Protein AF-A0A7H4PPL7-F1 (afdb_monomer_lite)

pLDDT: mean 91.8, std 3.67, range [80.0, 96.12]

Sequence (50 aa):
MIAMALLTRPELLIADEPTTALDVSVQAQILTLLRELKQELNMGLLFITH

Secondary structure (DSSP, 8-state):
-HHHHHTT--SEEEEESTTTT--HHHHHHHHHHHHHHHHHTT-EEEEE--

InterPro domains:
  IPR027417 P-loop containing nucleoside triphosphate hydrolas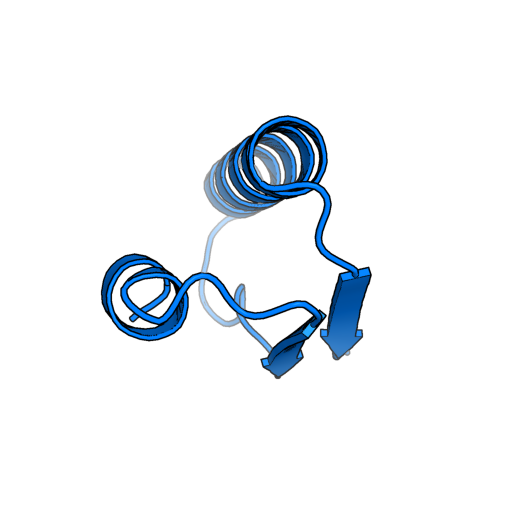e [G3DSA:3.40.50.300] (1-50)
  IPR027417 P-loop containing nucleoside triphosphate hydrolase [SSF52540] (1-50)
  IPR050388 ABC Transporter, Nickel and Peptide Import [PTHR43297] (1-50)

Radius of gyration: 10.75 Å; chains: 1; bounding box: 26×18×26 Å

Organism: NCBI:txid1134687

Structure (mmCIF, N/CA/C/O backbone):
data_AF-A0A7H4PPL7-F1
#
_entry.id   AF-A0A7H4PPL7-F1
#
loop_
_atom_site.group_PDB
_atom_site.id
_atom_site.type_symbol
_atom_site.label_atom_id
_atom_site.label_alt_id
_atom_site.label_comp_id
_atom_site.label_asym_id
_atom_site.label_entity_id
_atom_site.label_seq_id
_atom_site.pdbx_PDB_ins_code
_atom_site.Cartn_x
_atom_site.Cartn_y
_atom_site.Cartn_z
_atom_site.occupancy
_atom_site.B_iso_or_equiv
_atom_site.auth_seq_id
_atom_site.auth_comp_id
_atom_site.auth_asym_id
_atom_site.auth_atom_id
_atom_site.pdbx_PDB_model_num
ATOM 1 N N . MET A 1 1 ? -5.193 9.855 -5.945 1.00 81.81 1 MET A N 1
ATOM 2 C CA . MET A 1 1 ? -6.456 9.103 -5.738 1.00 81.81 1 MET A CA 1
ATOM 3 C C . MET A 1 1 ? -6.481 8.344 -4.415 1.00 81.81 1 MET A C 1
ATOM 5 O O . MET A 1 1 ? -7.509 8.401 -3.759 1.00 81.81 1 MET A O 1
ATOM 9 N N . ILE A 1 2 ? -5.368 7.735 -3.977 1.00 87.31 2 ILE A N 1
ATOM 10 C CA . ILE A 1 2 ? -5.253 7.020 -2.685 1.00 87.31 2 ILE A CA 1
ATOM 11 C C . ILE A 1 2 ? -5.858 7.811 -1.513 1.00 87.31 2 ILE A C 1
ATOM 13 O O . ILE A 1 2 ? -6.755 7.313 -0.848 1.00 87.31 2 ILE A O 1
ATOM 17 N N . ALA A 1 3 ? -5.456 9.071 -1.316 1.00 90.25 3 ALA A N 1
ATOM 18 C CA . ALA A 1 3 ? -5.989 9.896 -0.228 1.00 90.25 3 ALA A CA 1
ATOM 19 C C . ALA A 1 3 ? -7.524 10.032 -0.258 1.00 90.25 3 ALA A C 1
ATOM 21 O O . ALA A 1 3 ? -8.158 9.950 0.785 1.00 90.25 3 ALA A O 1
ATOM 22 N N . MET A 1 4 ? -8.126 10.177 -1.446 1.00 92.56 4 MET A N 1
ATOM 23 C CA . MET A 1 4 ? -9.585 10.264 -1.589 1.00 92.56 4 MET A CA 1
ATOM 24 C C . MET A 1 4 ? -10.275 8.947 -1.221 1.00 92.56 4 MET A C 1
ATOM 26 O O . MET A 1 4 ? -11.300 8.974 -0.550 1.00 92.56 4 MET A O 1
ATOM 30 N N . ALA A 1 5 ? -9.696 7.806 -1.605 1.00 90.88 5 ALA A N 1
ATOM 31 C CA . ALA A 1 5 ? -10.221 6.488 -1.246 1.00 90.88 5 ALA A CA 1
ATOM 32 C C . ALA A 1 5 ? -10.151 6.216 0.269 1.00 90.88 5 ALA A C 1
ATOM 34 O O . ALA A 1 5 ? -10.960 5.466 0.805 1.00 90.88 5 ALA A O 1
ATOM 35 N N . LEU A 1 6 ? -9.209 6.850 0.970 1.00 91.75 6 LEU A N 1
ATOM 36 C CA . LEU A 1 6 ? -9.029 6.702 2.415 1.00 91.75 6 LEU A CA 1
ATOM 37 C C . LEU A 1 6 ? -9.919 7.626 3.253 1.00 91.75 6 LEU A C 1
ATOM 39 O O . LEU A 1 6 ? -10.063 7.386 4.452 1.00 91.75 6 LEU A O 1
ATOM 43 N N . LEU A 1 7 ? -10.544 8.648 2.654 1.00 92.44 7 LEU A N 1
ATOM 44 C CA . LEU A 1 7 ? -11.406 9.598 3.376 1.00 92.44 7 LEU A CA 1
ATOM 45 C C . LEU A 1 7 ? -12.544 8.903 4.131 1.00 92.44 7 LEU A C 1
ATOM 47 O O . LEU A 1 7 ? -12.935 9.353 5.205 1.00 92.44 7 LEU A O 1
ATOM 51 N N . THR A 1 8 ? -13.057 7.798 3.592 1.00 90.31 8 THR A N 1
ATOM 52 C CA . THR A 1 8 ? -14.157 7.033 4.189 1.00 90.31 8 THR A CA 1
ATOM 53 C C . THR A 1 8 ? -13.699 6.004 5.219 1.00 90.31 8 THR A C 1
ATOM 55 O O . THR A 1 8 ? -14.542 5.268 5.717 1.00 90.31 8 THR A O 1
ATOM 58 N N . ARG A 1 9 ? -12.394 5.929 5.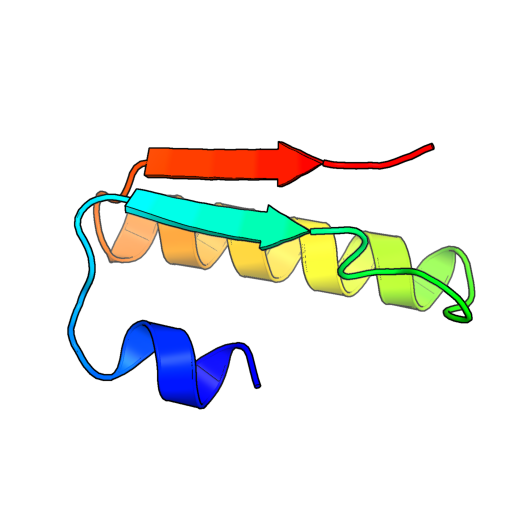537 1.00 91.19 9 ARG A N 1
ATOM 59 C CA . ARG A 1 9 ? -11.794 4.899 6.409 1.00 91.19 9 ARG A CA 1
ATOM 60 C C . ARG A 1 9 ? -12.292 3.488 6.058 1.00 91.19 9 ARG A C 1
ATOM 62 O O . ARG A 1 9 ? -12.952 2.850 6.876 1.00 91.19 9 ARG A O 1
ATOM 69 N N . PRO A 1 10 ? -12.051 3.028 4.820 1.00 94.06 10 PRO A N 1
ATOM 70 C CA . PRO A 1 10 ? -12.596 1.760 4.366 1.00 94.06 10 PRO A CA 1
ATOM 71 C C . PRO A 1 10 ? -12.006 0.591 5.162 1.00 94.06 10 PRO A C 1
ATOM 73 O O . PRO A 1 10 ? -10.820 0.587 5.480 1.00 94.06 10 PRO A O 1
ATOM 76 N N . GLU A 1 11 ? -12.813 -0.440 5.403 1.00 95.75 11 GLU A N 1
ATOM 77 C CA . GLU A 1 11 ? -12.328 -1.719 5.940 1.00 95.75 11 GLU A CA 1
ATOM 78 C C . GLU A 1 11 ? -11.529 -2.517 4.898 1.00 95.75 11 GLU A C 1
ATOM 80 O O . GLU A 1 11 ? -10.788 -3.427 5.255 1.00 95.75 11 GLU A O 1
ATOM 85 N N . LEU A 1 12 ? -11.656 -2.181 3.609 1.00 95.31 12 LEU A N 1
ATOM 86 C CA . LEU A 1 12 ? -10.934 -2.802 2.502 1.00 95.31 12 LEU A CA 1
ATOM 87 C C . LEU A 1 12 ? -10.607 -1.764 1.424 1.00 95.31 12 LEU A C 1
ATOM 89 O O . LEU A 1 12 ? -11.507 -1.141 0.862 1.00 95.31 12 LEU A O 1
ATOM 93 N N . LEU A 1 13 ? -9.325 -1.633 1.087 1.00 94.62 13 LEU A N 1
ATOM 94 C CA . LEU A 1 13 ? -8.858 -0.875 -0.069 1.00 94.62 13 LEU A CA 1
ATOM 95 C C . LEU A 1 13 ? -8.506 -1.834 -1.211 1.00 94.62 13 LEU A C 1
ATOM 97 O O . LEU A 1 13 ? -7.654 -2.709 -1.055 1.00 94.62 13 LEU A O 1
ATOM 101 N N . ILE A 1 14 ? -9.147 -1.647 -2.364 1.00 94.31 14 ILE A N 1
ATOM 102 C CA . ILE A 1 14 ? -8.830 -2.362 -3.604 1.00 94.31 14 ILE A CA 1
ATOM 103 C C . ILE A 1 14 ? -8.049 -1.408 -4.501 1.00 94.31 14 ILE A C 1
ATOM 105 O O . ILE A 1 14 ? -8.523 -0.316 -4.815 1.00 94.31 14 ILE A O 1
ATOM 109 N N . ALA A 1 15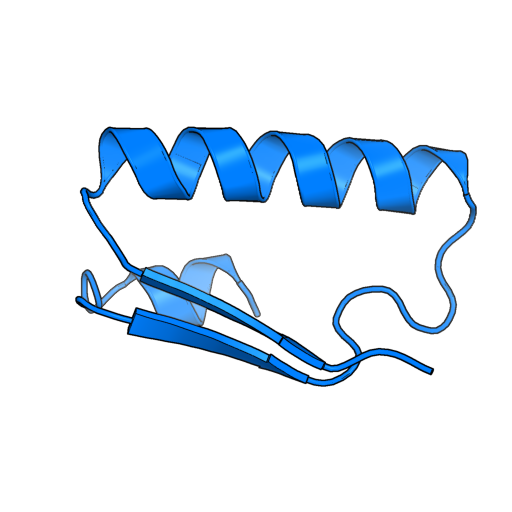 ? -6.849 -1.815 -4.888 1.00 92.25 15 ALA A N 1
ATOM 110 C CA . ALA A 1 15 ? -5.955 -1.045 -5.729 1.00 92.25 15 ALA A CA 1
ATOM 111 C C . ALA A 1 15 ? -5.722 -1.819 -7.033 1.00 92.25 15 ALA A C 1
ATOM 113 O O . ALA A 1 15 ? -5.030 -2.838 -7.029 1.00 92.25 15 ALA A O 1
ATOM 114 N N . ASP A 1 16 ? -6.337 -1.347 -8.119 1.00 92.00 16 ASP A N 1
ATOM 115 C CA . ASP A 1 16 ? -6.239 -1.944 -9.452 1.00 92.00 16 ASP A CA 1
ATOM 116 C C . ASP A 1 16 ? -5.151 -1.251 -10.267 1.00 92.00 16 ASP A C 1
ATOM 118 O O . ASP A 1 16 ? -5.237 -0.048 -10.517 1.00 92.00 16 ASP A O 1
ATOM 122 N N . GLU A 1 17 ? -4.086 -1.988 -10.575 1.00 90.44 1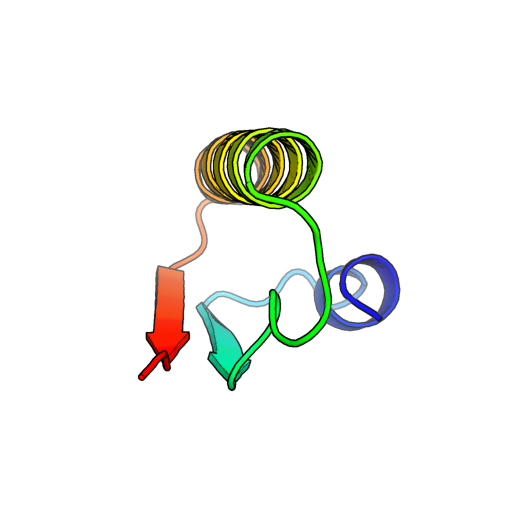7 GLU A N 1
ATOM 123 C CA . GLU A 1 17 ? -2.887 -1.487 -11.248 1.00 90.44 17 GLU A CA 1
ATOM 124 C C . GLU A 1 17 ? -2.349 -0.143 -10.699 1.00 90.44 17 GLU A C 1
ATOM 126 O O . GLU A 1 17 ? -2.004 0.774 -11.451 1.00 90.44 17 GLU A O 1
ATOM 131 N N . PRO A 1 18 ? -2.220 0.023 -9.368 1.00 82.62 18 PRO A N 1
ATOM 132 C CA . PRO A 1 18 ? -1.982 1.334 -8.755 1.00 82.62 18 PRO A CA 1
ATOM 133 C C . PRO A 1 18 ? -0.572 1.890 -8.989 1.00 82.62 18 PRO A C 1
ATOM 135 O O . PRO A 1 18 ? -0.287 3.022 -8.595 1.00 82.62 18 PRO A O 1
ATOM 138 N N . THR A 1 19 ? 0.324 1.090 -9.570 1.00 87.56 19 THR A N 1
ATOM 139 C CA . THR A 1 19 ? 1.730 1.439 -9.805 1.00 87.56 19 THR A CA 1
ATOM 140 C C . THR A 1 19 ? 2.122 1.387 -11.280 1.00 87.56 19 THR A C 1
ATOM 142 O O . THR A 1 19 ? 3.308 1.484 -11.593 1.00 87.56 19 THR A O 1
ATOM 145 N N . THR A 1 20 ? 1.157 1.245 -12.193 1.00 86.38 20 THR A N 1
ATOM 146 C CA . THR A 1 20 ? 1.424 1.280 -13.635 1.00 86.38 20 THR A CA 1
ATOM 147 C C . THR A 1 20 ? 2.031 2.632 -14.028 1.00 86.38 20 THR A C 1
ATOM 149 O O . THR A 1 20 ? 1.635 3.681 -13.522 1.00 86.38 20 THR A O 1
ATOM 152 N N . ALA A 1 21 ? 3.022 2.599 -14.924 1.00 86.00 21 ALA A N 1
ATOM 153 C CA . ALA A 1 21 ? 3.795 3.756 -15.393 1.00 86.00 21 ALA A CA 1
ATOM 154 C C . ALA A 1 21 ? 4.677 4.471 -14.342 1.00 86.00 21 ALA A C 1
ATOM 156 O O . ALA A 1 21 ? 5.191 5.554 -14.624 1.00 86.00 21 ALA A O 1
ATOM 157 N N . LEU A 1 22 ? 4.900 3.873 -13.165 1.00 88.88 22 LEU A N 1
ATOM 158 C CA . LEU A 1 22 ? 5.874 4.361 -12.182 1.00 88.88 22 LEU A CA 1
ATOM 159 C C . LEU A 1 22 ? 7.220 3.648 -12.328 1.00 88.88 22 LEU A C 1
ATOM 161 O O . LEU A 1 22 ? 7.286 2.489 -12.735 1.00 88.88 22 LEU A O 1
ATOM 165 N N . ASP A 1 23 ? 8.303 4.330 -11.961 1.00 94.38 23 ASP A N 1
ATOM 166 C CA . ASP A 1 23 ? 9.598 3.676 -11.813 1.00 94.38 23 ASP A CA 1
ATOM 167 C C . ASP A 1 23 ? 9.630 2.772 -10.567 1.00 94.38 23 ASP A C 1
ATOM 169 O O . ASP A 1 23 ? 8.872 2.944 -9.607 1.00 94.38 23 ASP A O 1
ATOM 173 N N . VAL A 1 24 ? 10.559 1.813 -10.567 1.00 90.81 24 VAL A N 1
ATOM 174 C CA . VAL A 1 24 ? 10.691 0.793 -9.512 1.00 90.81 24 VAL A CA 1
ATOM 175 C C . VAL A 1 24 ? 10.939 1.409 -8.127 1.00 90.81 24 VAL A C 1
ATOM 177 O O . VAL A 1 24 ? 10.500 0.854 -7.117 1.00 90.81 24 VAL A O 1
ATOM 180 N N . SER A 1 25 ? 11.604 2.567 -8.051 1.00 93.94 25 SER A N 1
ATOM 181 C CA . SER A 1 25 ? 11.901 3.214 -6.767 1.00 93.94 25 SER A CA 1
ATOM 182 C C . SER A 1 25 ? 10.644 3.845 -6.177 1.00 93.94 25 SER A C 1
ATOM 184 O O . SER A 1 25 ? 10.363 3.668 -4.990 1.00 93.94 25 SER A O 1
ATOM 186 N N . VAL A 1 26 ? 9.848 4.528 -7.002 1.00 93.31 26 VAL A N 1
ATOM 187 C CA . VAL A 1 26 ? 8.561 5.102 -6.583 1.00 93.31 26 VAL A CA 1
ATOM 188 C C . VAL A 1 26 ? 7.547 4.004 -6.260 1.00 93.31 26 VAL A C 1
ATOM 190 O O . VAL A 1 26 ? 6.836 4.108 -5.260 1.00 93.31 26 VAL A O 1
ATOM 193 N N . GLN A 1 27 ? 7.521 2.906 -7.021 1.00 92.06 27 GLN A N 1
ATOM 194 C CA . GLN A 1 27 ? 6.679 1.746 -6.712 1.00 92.06 27 GLN A CA 1
ATOM 195 C C . GLN A 1 27 ? 6.959 1.202 -5.301 1.00 92.06 27 GLN A C 1
ATOM 197 O O . GLN A 1 27 ? 6.028 0.981 -4.523 1.00 92.06 27 GLN A O 1
ATOM 202 N N . ALA A 1 28 ? 8.234 1.034 -4.935 1.00 92.38 28 ALA A N 1
ATOM 203 C CA . ALA A 1 28 ? 8.619 0.570 -3.602 1.00 92.38 28 ALA A CA 1
ATOM 204 C C . ALA A 1 28 ? 8.179 1.539 -2.489 1.00 92.38 28 ALA A C 1
ATOM 206 O O . ALA A 1 28 ? 7.724 1.095 -1.428 1.00 92.38 28 ALA A O 1
ATOM 207 N N . GLN A 1 29 ? 8.261 2.851 -2.736 1.00 94.19 29 GLN A N 1
ATOM 208 C CA . GLN A 1 29 ? 7.792 3.874 -1.797 1.00 94.19 29 GLN A CA 1
ATOM 209 C C . GLN A 1 29 ? 6.272 3.803 -1.599 1.00 94.19 29 GLN A C 1
ATOM 211 O O . GLN A 1 29 ? 5.807 3.780 -0.461 1.00 94.19 29 GLN A O 1
ATOM 216 N N . ILE A 1 30 ? 5.494 3.676 -2.680 1.00 91.94 30 ILE A N 1
ATOM 217 C CA . ILE A 1 30 ? 4.028 3.550 -2.606 1.00 91.94 30 ILE A CA 1
ATOM 218 C C . ILE A 1 30 ? 3.609 2.277 -1.867 1.00 91.94 30 ILE A C 1
ATOM 220 O O . ILE A 1 30 ? 2.724 2.323 -1.011 1.00 91.94 30 ILE A O 1
ATOM 224 N N . LEU A 1 31 ? 4.248 1.142 -2.156 1.00 91.50 31 LEU A N 1
ATOM 225 C CA . LEU A 1 31 ? 3.960 -0.117 -1.464 1.00 91.50 31 LEU A CA 1
ATOM 226 C C . LEU A 1 31 ? 4.272 -0.036 0.033 1.00 91.50 31 LEU A C 1
ATOM 228 O O . LEU A 1 31 ? 3.555 -0.624 0.840 1.00 91.50 31 LEU A O 1
ATOM 232 N N . THR A 1 32 ? 5.330 0.684 0.406 1.00 94.62 32 THR A N 1
ATOM 233 C CA . THR A 1 32 ? 5.691 0.898 1.813 1.00 94.62 32 THR A CA 1
ATOM 234 C C . THR A 1 32 ? 4.638 1.752 2.512 1.00 94.62 32 THR A C 1
ATOM 236 O O . THR A 1 32 ? 4.069 1.304 3.505 1.00 94.62 32 THR A O 1
ATOM 239 N N . LEU A 1 33 ? 4.272 2.891 1.917 1.00 93.50 33 LEU A N 1
ATOM 240 C CA . LEU A 1 33 ? 3.220 3.772 2.427 1.00 93.50 33 LEU A CA 1
ATOM 241 C C . LEU A 1 33 ? 1.887 3.032 2.622 1.00 93.50 33 LEU A C 1
ATOM 243 O O . LEU A 1 33 ? 1.230 3.169 3.650 1.00 93.50 33 LEU A O 1
ATOM 247 N N . LEU A 1 34 ? 1.473 2.213 1.653 1.00 93.12 34 LEU A N 1
ATOM 248 C CA . LEU A 1 34 ? 0.204 1.487 1.748 1.00 93.12 34 LEU A CA 1
ATOM 249 C C . LEU A 1 34 ? 0.230 0.387 2.813 1.00 93.12 34 LEU A C 1
ATOM 251 O O . LEU A 1 34 ? -0.807 0.118 3.416 1.00 93.12 34 LEU A O 1
ATOM 255 N N . ARG A 1 35 ? 1.389 -0.225 3.096 1.00 93.50 35 ARG A N 1
ATOM 256 C CA . ARG A 1 35 ? 1.528 -1.159 4.228 1.00 93.50 35 ARG A CA 1
ATOM 257 C C . ARG A 1 35 ? 1.393 -0.454 5.572 1.00 93.50 35 ARG A C 1
ATOM 259 O O . ARG A 1 35 ? 0.734 -1.005 6.449 1.00 93.50 35 ARG A O 1
ATOM 266 N N . GLU A 1 36 ? 1.988 0.725 5.719 1.00 95.62 36 GLU A N 1
ATOM 267 C CA . GLU A 1 36 ? 1.884 1.539 6.937 1.00 95.62 36 GLU A CA 1
ATOM 268 C C . GLU A 1 36 ? 0.428 1.949 7.177 1.00 95.62 36 GLU A C 1
ATOM 270 O O . GLU A 1 36 ? -0.149 1.623 8.212 1.00 95.62 36 GLU A O 1
ATOM 275 N N . LEU A 1 37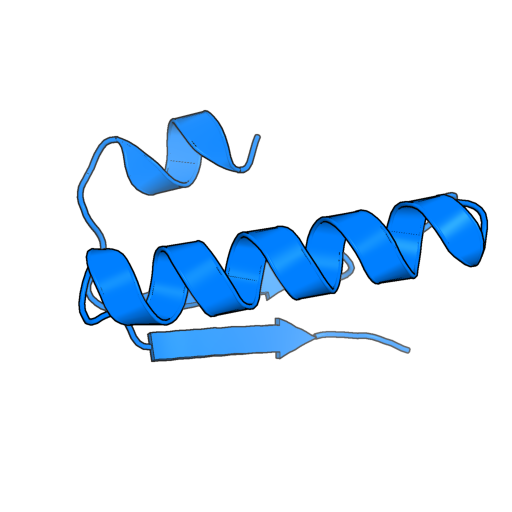 ? -0.227 2.511 6.158 1.00 93.75 37 LEU A N 1
ATOM 276 C CA . LEU A 1 37 ? -1.639 2.896 6.227 1.00 93.75 37 LEU A CA 1
ATOM 277 C C . LEU A 1 37 ? -2.558 1.706 6.515 1.00 93.75 37 LEU A C 1
ATOM 279 O O . LEU A 1 37 ? -3.537 1.848 7.248 1.00 93.75 37 LEU A O 1
ATOM 283 N N . LYS A 1 38 ? -2.242 0.520 5.977 1.00 94.06 38 LYS A N 1
ATOM 284 C CA . LYS A 1 38 ? -2.982 -0.711 6.278 1.00 94.06 38 LYS A CA 1
ATOM 285 C C . LYS A 1 38 ? -2.989 -1.011 7.776 1.00 94.06 38 LYS A C 1
ATOM 287 O O . LYS A 1 38 ? -4.026 -1.387 8.320 1.00 94.06 38 LYS A O 1
ATOM 292 N N . GLN A 1 39 ? -1.832 -0.872 8.422 1.00 95.00 39 GLN A N 1
ATOM 293 C CA . GLN A 1 39 ? -1.667 -1.127 9.851 1.00 95.00 39 GLN A CA 1
ATOM 294 C C . GLN A 1 39 ? -2.329 -0.037 10.695 1.00 95.00 39 GLN A C 1
ATOM 296 O O . GLN A 1 39 ? -3.056 -0.363 11.629 1.00 95.00 39 GLN A O 1
ATOM 301 N N . GLU A 1 40 ? -2.131 1.234 10.344 1.00 95.12 40 GLU A N 1
ATOM 302 C CA . GLU A 1 40 ? -2.694 2.372 11.083 1.00 95.12 40 GLU A CA 1
ATOM 303 C C . GLU A 1 40 ? -4.223 2.403 11.055 1.00 95.12 40 GLU A C 1
ATOM 305 O O . GLU A 1 40 ? -4.864 2.703 12.061 1.00 95.12 40 GLU A O 1
ATOM 310 N N . LEU A 1 41 ? -4.817 2.085 9.904 1.00 94.06 41 LEU A N 1
ATOM 311 C CA . LEU A 1 41 ? -6.265 2.142 9.699 1.00 94.06 41 LEU A CA 1
ATOM 312 C C . LEU A 1 41 ? -6.957 0.793 9.925 1.00 94.06 41 LEU A C 1
ATOM 314 O O . LEU A 1 41 ? -8.176 0.720 9.796 1.00 94.06 41 LEU A O 1
ATOM 318 N N . ASN A 1 42 ? -6.201 -0.259 10.263 1.00 95.12 42 ASN A N 1
ATOM 319 C CA . ASN A 1 42 ? -6.694 -1.627 10.429 1.00 95.12 42 ASN A CA 1
ATOM 320 C C . ASN A 1 42 ? -7.594 -2.087 9.260 1.00 95.12 42 ASN A C 1
ATOM 322 O O . ASN A 1 42 ? -8.672 -2.641 9.469 1.00 95.12 42 ASN A O 1
ATOM 326 N N . MET A 1 43 ? -7.156 -1.828 8.023 1.00 95.44 43 MET A N 1
ATOM 327 C CA . MET A 1 43 ? -7.904 -2.190 6.811 1.00 95.44 43 MET A CA 1
ATOM 328 C C . MET A 1 43 ? -7.322 -3.434 6.127 1.00 95.44 43 MET A C 1
ATOM 330 O O . MET A 1 43 ? -6.138 -3.752 6.243 1.00 95.44 43 MET A O 1
ATOM 334 N N . GLY A 1 44 ? -8.134 -4.115 5.328 1.00 96.12 44 GLY A N 1
ATOM 335 C CA . GLY A 1 44 ? -7.684 -5.035 4.292 1.00 96.12 44 GLY A CA 1
ATOM 336 C C . GLY A 1 44 ? -7.133 -4.285 3.078 1.00 96.12 44 GLY A C 1
ATOM 337 O O . GLY A 1 44 ? -7.562 -3.177 2.763 1.00 96.12 44 GLY A O 1
ATOM 338 N N . LEU A 1 45 ? -6.192 -4.900 2.366 1.00 94.94 45 LEU A N 1
ATOM 339 C CA . LEU A 1 45 ? -5.583 -4.327 1.168 1.00 94.94 45 LEU A CA 1
ATOM 340 C C . LEU A 1 45 ? -5.493 -5.404 0.082 1.00 94.94 45 LEU A C 1
ATOM 342 O O . LEU A 1 45 ? -4.797 -6.402 0.276 1.00 94.94 45 LEU A O 1
ATOM 346 N N . LEU A 1 46 ? -6.192 -5.200 -1.035 1.00 94.31 46 LEU A N 1
ATOM 347 C CA . LEU A 1 46 ? -6.144 -6.052 -2.224 1.00 94.31 46 LEU A CA 1
ATOM 348 C C . LEU A 1 46 ? -5.440 -5.296 -3.349 1.00 94.31 46 LEU A C 1
ATOM 350 O O . LEU A 1 46 ? -5.901 -4.238 -3.768 1.00 94.31 46 LEU A O 1
ATOM 354 N N . PHE A 1 47 ? -4.339 -5.855 -3.835 1.00 92.06 47 PHE A N 1
ATOM 355 C CA . PHE A 1 47 ? -3.591 -5.331 -4.971 1.00 92.06 47 PHE A CA 1
ATOM 356 C C . PHE A 1 47 ? -3.820 -6.208 -6.195 1.00 92.06 47 PHE A C 1
ATOM 358 O O . PHE A 1 47 ? -3.599 -7.416 -6.128 1.00 92.06 47 PHE A O 1
ATOM 365 N N . ILE A 1 48 ? -4.214 -5.589 -7.302 1.00 91.06 48 ILE A N 1
ATOM 366 C CA . ILE A 1 48 ? -4.277 -6.218 -8.620 1.00 91.06 48 ILE A CA 1
ATOM 367 C C . ILE A 1 48 ? -3.129 -5.622 -9.438 1.00 91.06 48 ILE A C 1
ATOM 369 O O . ILE A 1 48 ? -2.974 -4.405 -9.518 1.00 91.06 48 ILE A O 1
ATOM 373 N N . THR A 1 49 ? -2.270 -6.482 -9.974 1.00 85.50 49 THR A N 1
ATOM 374 C CA . THR A 1 49 ? -1.108 -6.115 -10.793 1.00 85.50 49 THR A CA 1
ATOM 375 C C . THR A 1 49 ? -0.938 -7.153 -11.891 1.00 85.50 49 THR A C 1
ATOM 377 O O . THR A 1 49 ? -1.360 -8.300 -11.720 1.00 85.50 49 THR A O 1
ATOM 380 N N . HIS A 1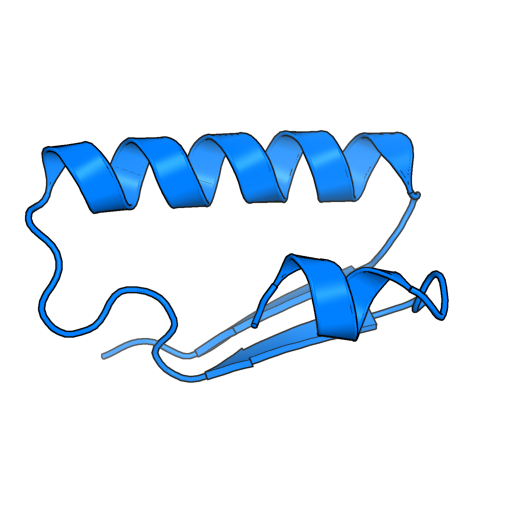 50 ? -0.303 -6.748 -12.986 1.00 80.00 50 HIS A N 1
ATOM 381 C CA . HIS A 1 50 ? 0.325 -7.669 -13.928 1.00 80.00 50 HIS A CA 1
ATOM 382 C C . HIS A 1 50 ? 1.662 -8.181 -13.379 1.00 80.00 50 HIS A C 1
ATOM 384 O O . HIS A 1 50 ? 2.261 -7.465 -12.535 1.00 80.00 50 HIS A O 1
#

Foldseek 3Di:
DVVVQCPVLDQEDEAEQVCPPHDPVVVVVVVVVVVVVCVVSVHHYHYHHD